Protein AF-A0A3C1BA55-F1 (afdb_monomer_lite)

Foldseek 3Di:
DDPPPPPDDPPPPPVVVVVVVDPNPPPPVVLVVLVVVVVVVPPPCVVCVVVNVVD

pLDDT: mean 70.11, std 11.87, range [48.12, 88.56]

Secondary structure (DSSP, 8-state):
---GGGS-------HHHHHHHS-S-TTHHHHHHHHHHHHHTT--TTTSHHHHH--

Sequence (55 aa):
MTVAQGLQLAKKPHPLAALELIKPITWFPPMWAFGCGVISSGMPLLQNIWLILLG

Structure (mmCIF, N/CA/C/O backbone):
data_AF-A0A3C1BA55-F1
#
_entry.id   AF-A0A3C1BA55-F1
#
loop_
_atom_site.group_PDB
_atom_site.id
_atom_site.type_symbol
_atom_site.label_atom_id
_atom_site.label_alt_id
_atom_site.label_comp_id
_atom_site.label_asym_id
_atom_site.label_entity_id
_atom_site.label_seq_id
_atom_site.pdbx_PDB_ins_code
_atom_site.Cartn_x
_atom_site.Cartn_y
_atom_site.Cartn_z
_atom_site.occupancy
_atom_site.B_iso_or_equiv
_atom_site.auth_seq_id
_atom_site.auth_comp_id
_atom_site.auth_asym_id
_atom_site.auth_atom_id
_atom_site.pdbx_PDB_model_num
ATOM 1 N N . MET A 1 1 ? -17.738 -14.129 -29.166 1.00 48.12 1 MET A N 1
ATOM 2 C CA . MET A 1 1 ? -16.481 -14.777 -28.727 1.00 48.12 1 MET A CA 1
ATOM 3 C C . MET A 1 1 ? -15.390 -14.414 -29.720 1.00 48.12 1 MET A C 1
ATOM 5 O O . MET A 1 1 ? -15.722 -14.408 -30.894 1.00 48.12 1 MET A O 1
ATOM 9 N N . THR A 1 2 ? -14.189 -14.053 -29.233 1.00 49.69 2 THR A N 1
ATOM 10 C CA . THR A 1 2 ? -12.954 -13.675 -29.979 1.00 49.69 2 THR A CA 1
ATOM 11 C C . THR A 1 2 ? -12.487 -12.217 -29.785 1.00 49.69 2 THR A C 1
ATOM 13 O O . THR A 1 2 ? -12.556 -11.399 -30.690 1.00 49.69 2 THR A O 1
ATOM 16 N N . VAL A 1 3 ? -11.964 -11.901 -28.590 1.00 57.12 3 VAL A N 1
ATOM 17 C CA . VAL A 1 3 ? -11.123 -10.701 -28.324 1.00 57.12 3 VAL A CA 1
ATOM 18 C C . VAL A 1 3 ? -9.710 -11.101 -27.837 1.00 57.12 3 VAL A C 1
ATOM 20 O O . VAL A 1 3 ? -8.819 -10.272 -27.718 1.00 57.12 3 VAL A O 1
ATOM 23 N N . ALA A 1 4 ? -9.448 -12.393 -27.599 1.00 54.41 4 ALA A N 1
ATOM 24 C CA . ALA A 1 4 ? -8.272 -12.849 -26.847 1.00 54.41 4 ALA A CA 1
ATOM 25 C C . ALA A 1 4 ? -7.036 -13.250 -27.686 1.00 54.41 4 ALA A C 1
ATOM 27 O O . ALA A 1 4 ? -6.029 -13.662 -27.117 1.00 54.41 4 ALA A O 1
ATOM 28 N N . GLN A 1 5 ? -7.066 -13.147 -29.019 1.00 57.34 5 GLN A N 1
ATOM 29 C CA . GLN A 1 5 ? -5.985 -13.673 -29.878 1.00 57.34 5 GLN A CA 1
ATOM 30 C C . GLN A 1 5 ? -4.860 -12.672 -30.213 1.00 57.34 5 GLN A C 1
ATOM 32 O O . GLN A 1 5 ? -3.871 -13.063 -30.821 1.00 57.34 5 GLN A O 1
ATOM 37 N N . GLY A 1 6 ? -4.948 -11.409 -29.778 1.00 51.81 6 GLY A N 1
ATOM 38 C CA . GLY A 1 6 ? -3.914 -10.388 -30.028 1.00 51.81 6 GLY A CA 1
ATOM 39 C C . GLY A 1 6 ? -2.768 -10.317 -29.003 1.00 51.81 6 GLY A C 1
ATOM 40 O O . GLY A 1 6 ? -1.894 -9.469 -29.140 1.00 51.81 6 GLY A O 1
ATOM 41 N N . LEU A 1 7 ? -2.767 -11.165 -27.968 1.00 58.12 7 LEU A N 1
ATOM 42 C CA . LEU A 1 7 ? -1.865 -11.061 -26.803 1.00 58.12 7 LEU A CA 1
ATOM 43 C C . LEU A 1 7 ? -0.747 -12.123 -26.763 1.00 58.12 7 LEU A C 1
ATOM 45 O O . LEU A 1 7 ? -0.058 -12.249 -25.756 1.00 58.12 7 LEU A O 1
ATOM 49 N N . GLN A 1 8 ? -0.568 -12.912 -27.829 1.00 65.56 8 GLN A N 1
ATOM 50 C CA . GLN A 1 8 ? 0.247 -14.137 -27.806 1.00 65.56 8 GLN A CA 1
ATOM 51 C C . GLN A 1 8 ? 1.357 -14.164 -28.873 1.00 65.56 8 GLN A C 1
ATOM 53 O O . GLN A 1 8 ? 1.432 -15.082 -29.685 1.00 65.56 8 GLN A O 1
ATOM 58 N N . LEU A 1 9 ? 2.283 -13.201 -28.839 1.00 56.34 9 LEU A N 1
ATOM 59 C CA . LEU A 1 9 ? 3.653 -13.486 -29.277 1.00 56.34 9 LEU A CA 1
ATOM 60 C C . LEU A 1 9 ? 4.634 -12.899 -28.269 1.00 56.34 9 LEU A C 1
ATOM 62 O O . LEU A 1 9 ? 4.903 -11.700 -28.231 1.00 56.34 9 LEU A O 1
ATOM 66 N N . ALA A 1 10 ? 5.136 -13.783 -27.415 1.00 61.03 10 ALA A N 1
ATOM 67 C CA . ALA A 1 1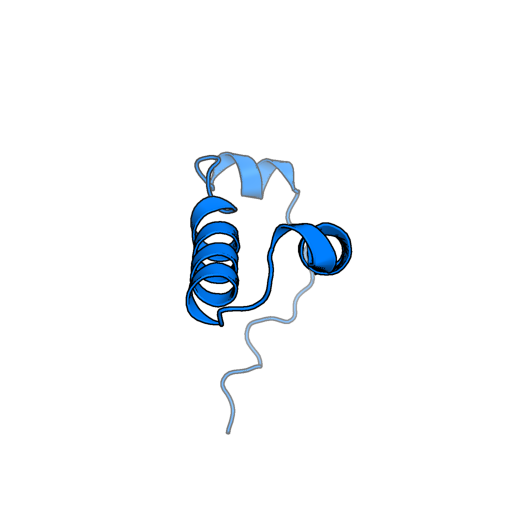0 ? 6.117 -13.517 -26.383 1.00 61.03 10 ALA A CA 1
ATOM 68 C C . ALA A 1 10 ? 7.455 -13.036 -26.978 1.00 61.03 10 ALA A C 1
ATOM 70 O O . ALA A 1 10 ? 8.434 -13.776 -27.032 1.00 61.03 10 ALA A O 1
ATOM 71 N N . LYS A 1 11 ? 7.537 -11.764 -27.370 1.00 55.56 11 LYS A N 1
ATOM 72 C CA . LYS A 1 11 ? 8.798 -11.025 -27.345 1.00 55.56 11 LYS A CA 1
ATOM 73 C C . LYS A 1 11 ? 8.849 -10.385 -25.974 1.00 55.56 11 LYS A C 1
ATOM 75 O O . LYS A 1 11 ? 8.180 -9.383 -25.760 1.00 55.56 11 LYS A O 1
ATOM 80 N N . LYS A 1 12 ? 9.558 -11.015 -25.033 1.00 55.91 12 LYS A N 1
ATOM 81 C CA . LYS A 1 12 ? 9.747 -10.494 -23.670 1.00 55.91 12 LYS A CA 1
ATOM 82 C C . LYS A 1 12 ? 10.157 -9.021 -23.815 1.00 55.91 12 LYS A C 1
ATOM 84 O O . LYS A 1 12 ? 11.254 -8.784 -24.331 1.00 55.91 12 LYS A O 1
ATOM 89 N N . PRO A 1 13 ? 9.288 -8.042 -23.503 1.00 56.88 13 PRO A N 1
ATOM 90 C CA . PRO A 1 13 ? 9.679 -6.656 -23.649 1.00 56.88 13 PRO A CA 1
ATOM 91 C C . PRO A 1 13 ? 10.828 -6.456 -22.672 1.00 56.88 13 PRO A C 1
ATOM 93 O O . PRO A 1 13 ? 10.745 -6.866 -21.515 1.00 56.88 13 PRO A O 1
ATOM 96 N N . HIS A 1 14 ? 11.941 -5.924 -23.168 1.00 56.44 14 HIS A N 1
ATOM 97 C CA . HIS A 1 14 ? 13.068 -5.577 -22.320 1.00 56.44 14 HIS A CA 1
ATOM 98 C C . HIS A 1 14 ? 12.512 -4.691 -21.191 1.00 56.44 14 HIS A C 1
ATOM 100 O O . HIS A 1 14 ? 11.921 -3.655 -21.500 1.00 56.44 14 HIS A O 1
ATOM 106 N N . PRO A 1 15 ? 12.595 -5.097 -19.912 1.00 60.72 15 PRO A N 1
ATOM 107 C CA . PRO A 1 15 ? 11.852 -4.446 -18.828 1.00 60.72 15 PRO A CA 1
ATOM 108 C C . PRO A 1 15 ? 12.196 -2.957 -18.707 1.00 60.72 15 PRO A C 1
ATOM 110 O O . PRO A 1 15 ? 11.340 -2.154 -18.350 1.00 60.72 15 PRO A O 1
ATOM 113 N N . LEU A 1 16 ? 13.411 -2.574 -19.111 1.00 62.59 16 LEU A N 1
ATOM 114 C CA . LEU A 1 16 ? 13.850 -1.182 -19.169 1.00 62.59 16 LEU A CA 1
ATOM 115 C C . LEU A 1 16 ? 13.130 -0.367 -20.258 1.00 62.59 16 LEU A C 1
ATOM 117 O O . LEU A 1 16 ? 12.828 0.791 -20.019 1.00 62.59 16 LEU A O 1
ATOM 121 N N . ALA A 1 17 ? 12.757 -0.969 -21.393 1.00 59.84 17 ALA A N 1
ATOM 122 C CA . ALA A 1 17 ? 12.000 -0.284 -22.448 1.00 59.84 17 ALA A CA 1
ATOM 123 C C . ALA A 1 17 ? 10.533 -0.033 -22.045 1.00 59.84 17 ALA A C 1
ATOM 125 O O . ALA A 1 17 ? 9.926 0.952 -22.460 1.00 59.84 17 ALA A O 1
ATOM 126 N N . ALA A 1 18 ? 9.957 -0.903 -21.206 1.00 61.84 18 ALA A N 1
ATOM 127 C CA . ALA A 1 18 ? 8.654 -0.647 -20.594 1.00 61.84 18 ALA A CA 1
ATOM 128 C C . ALA A 1 18 ? 8.746 0.478 -19.547 1.00 61.84 18 ALA A C 1
ATOM 130 O O . ALA A 1 18 ? 7.869 1.335 -19.506 1.00 61.84 18 ALA A O 1
ATOM 131 N N . LEU A 1 19 ? 9.824 0.513 -18.755 1.00 63.00 19 LEU A N 1
ATOM 132 C CA . LEU A 1 19 ? 10.094 1.557 -17.758 1.00 63.00 19 LEU A CA 1
ATOM 133 C C . LEU A 1 19 ? 10.406 2.931 -18.375 1.00 63.00 19 LEU A C 1
ATOM 135 O O . LEU A 1 19 ? 10.073 3.950 -17.785 1.00 63.00 19 LEU A O 1
ATOM 139 N N . GLU A 1 20 ? 11.026 2.973 -19.556 1.00 65.50 20 GLU A N 1
ATOM 140 C CA . GLU A 1 20 ? 11.298 4.221 -20.283 1.00 65.50 20 GLU A CA 1
ATOM 141 C C . GLU A 1 20 ? 10.025 4.853 -20.866 1.00 65.50 20 GLU A C 1
ATOM 143 O O . GLU A 1 20 ? 9.908 6.078 -20.915 1.00 65.50 20 GLU A O 1
ATOM 148 N N . LEU A 1 21 ? 9.052 4.037 -21.290 1.00 64.12 21 LEU A N 1
ATOM 149 C CA . LEU A 1 21 ? 7.792 4.521 -21.868 1.00 64.12 21 LEU A CA 1
ATOM 150 C C . LEU A 1 21 ? 6.724 4.810 -20.798 1.00 64.12 21 LEU A C 1
ATOM 152 O O . LEU A 1 21 ? 5.862 5.675 -20.977 1.00 64.12 21 LEU A O 1
ATOM 156 N N . ILE A 1 22 ? 6.798 4.106 -19.668 1.00 65.44 22 ILE A N 1
ATOM 157 C CA . ILE A 1 22 ? 5.937 4.278 -18.504 1.00 65.44 22 ILE A CA 1
ATOM 158 C C . ILE A 1 22 ? 6.605 5.273 -17.555 1.00 65.44 22 ILE A C 1
ATOM 160 O O . ILE A 1 22 ? 7.490 4.923 -16.779 1.00 65.44 22 ILE A O 1
ATOM 164 N N . LYS A 1 23 ? 6.143 6.528 -17.566 1.00 57.81 23 LYS A N 1
ATOM 165 C CA . LYS A 1 23 ? 6.464 7.476 -16.487 1.00 57.81 23 LYS A CA 1
ATOM 166 C C . LYS A 1 23 ? 6.191 6.778 -15.133 1.00 57.81 23 LYS A C 1
ATOM 168 O O . LYS A 1 23 ? 5.132 6.167 -15.001 1.00 57.81 23 LYS A O 1
ATOM 173 N N . PRO A 1 24 ? 7.113 6.827 -14.157 1.00 59.81 24 PRO A N 1
ATOM 174 C CA . PRO A 1 24 ? 7.357 5.778 -13.148 1.00 59.81 24 PRO A CA 1
ATOM 175 C C . PRO A 1 24 ? 6.298 5.621 -12.026 1.00 59.81 24 PRO A C 1
ATOM 177 O O . PRO A 1 24 ? 6.653 5.476 -10.860 1.00 59.81 24 PRO A O 1
ATOM 180 N N . ILE A 1 25 ? 4.992 5.655 -12.332 1.00 62.38 25 ILE A N 1
ATOM 181 C CA . ILE A 1 25 ? 3.881 5.614 -11.353 1.00 62.38 25 ILE A CA 1
ATOM 182 C C . ILE A 1 25 ? 2.721 4.690 -11.821 1.00 62.38 25 ILE A C 1
ATOM 184 O O . ILE A 1 25 ? 1.5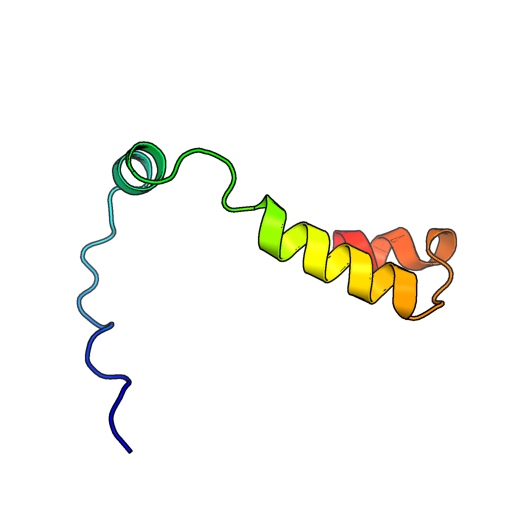42 4.961 -11.615 1.00 62.38 25 ILE A O 1
ATOM 188 N N . THR A 1 26 ? 2.993 3.529 -12.427 1.00 67.56 26 THR A N 1
ATOM 189 C CA . THR A 1 26 ? 1.915 2.551 -12.738 1.00 67.56 26 THR A CA 1
ATOM 190 C C . THR A 1 26 ? 1.397 1.773 -11.533 1.00 67.56 26 THR A C 1
ATOM 192 O O . TH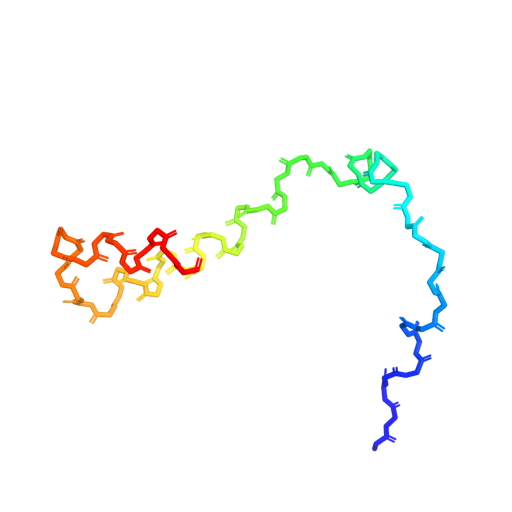R A 1 26 ? 0.360 1.123 -11.628 1.00 67.56 26 THR A O 1
ATOM 195 N N . TRP A 1 27 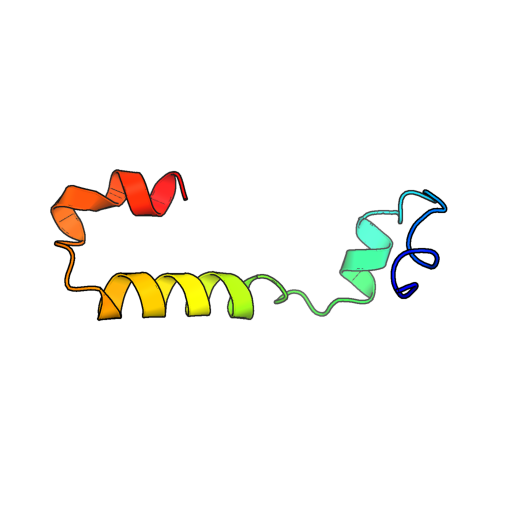? 2.075 1.868 -10.388 1.00 70.88 27 TRP A N 1
ATOM 196 C CA . TRP A 1 27 ? 1.679 1.195 -9.149 1.00 70.88 27 TRP A CA 1
ATOM 197 C C . TRP A 1 27 ? 0.703 1.997 -8.275 1.00 70.88 27 TRP A C 1
ATOM 199 O O . TRP A 1 27 ? 0.059 1.422 -7.403 1.00 70.88 27 TRP A O 1
ATOM 209 N N . PHE A 1 28 ? 0.534 3.303 -8.518 1.00 77.19 28 PHE A N 1
ATOM 210 C CA . PHE A 1 28 ? -0.387 4.137 -7.734 1.00 77.19 28 PHE A CA 1
ATOM 211 C C . PHE A 1 28 ? -1.865 3.766 -7.948 1.00 77.19 28 PHE A C 1
ATOM 213 O O . PHE A 1 28 ? -2.552 3.553 -6.950 1.00 77.19 28 PHE A O 1
ATOM 220 N N . PRO A 1 29 ? -2.369 3.600 -9.192 1.00 79.38 29 PRO A N 1
ATOM 221 C CA . PRO A 1 29 ? -3.768 3.228 -9.405 1.00 79.38 29 PRO A CA 1
ATOM 222 C C . PRO A 1 29 ? -4.182 1.900 -8.742 1.00 79.38 29 PRO A C 1
ATOM 224 O O . PRO A 1 29 ? -5.187 1.900 -8.029 1.00 79.38 29 PRO A O 1
ATOM 227 N N . PRO A 1 30 ? -3.447 0.778 -8.909 1.00 80.06 30 PRO A N 1
ATOM 228 C CA . PRO A 1 30 ? -3.851 -0.491 -8.308 1.00 80.06 30 PRO A CA 1
ATOM 229 C C . PRO A 1 30 ? -3.706 -0.495 -6.781 1.00 80.06 30 PRO A C 1
ATOM 231 O O . PRO A 1 30 ? -4.611 -0.973 -6.097 1.00 80.06 30 PRO A O 1
ATOM 234 N N . MET A 1 31 ? -2.633 0.080 -6.223 1.00 85.44 31 MET A N 1
ATOM 235 C CA . MET A 1 31 ? -2.427 0.059 -4.770 1.00 85.44 31 MET A CA 1
ATOM 236 C C . MET A 1 31 ? -3.430 0.944 -4.022 1.00 85.44 31 MET A C 1
ATOM 238 O O . MET A 1 31 ? -3.899 0.582 -2.943 1.00 85.44 31 MET A O 1
ATOM 242 N N . TRP A 1 32 ? -3.805 2.088 -4.606 1.00 86.38 32 TRP A N 1
ATOM 243 C CA . TRP A 1 32 ? -4.798 2.985 -4.010 1.00 86.38 32 TRP A CA 1
ATOM 244 C C . TRP A 1 32 ? -6.212 2.395 -4.082 1.00 86.38 32 TRP A C 1
ATOM 246 O O . TRP A 1 32 ? -6.952 2.461 -3.103 1.00 86.38 32 TRP A O 1
ATOM 256 N N . ALA A 1 33 ? -6.565 1.738 -5.195 1.00 87.12 33 ALA A N 1
ATOM 257 C CA . ALA A 1 33 ? -7.831 1.014 -5.319 1.00 87.12 33 ALA A CA 1
ATOM 258 C C . ALA A 1 33 ? -7.958 -0.108 -4.272 1.00 87.12 33 ALA A C 1
ATOM 260 O O . ALA A 1 33 ? -9.001 -0.230 -3.626 1.00 87.12 33 ALA A O 1
ATOM 261 N N . PHE A 1 34 ? -6.885 -0.876 -4.054 1.00 85.81 34 PHE A N 1
ATOM 262 C CA . PHE A 1 34 ? -6.832 -1.883 -2.993 1.00 85.81 34 PHE A CA 1
ATOM 263 C C . PHE A 1 34 ? -7.002 -1.252 -1.605 1.00 85.81 34 PHE A C 1
ATOM 265 O O . PHE A 1 34 ? -7.867 -1.675 -0.837 1.00 85.81 34 PHE A O 1
ATOM 272 N N . GLY A 1 35 ? -6.254 -0.182 -1.311 1.00 87.12 35 GLY A N 1
ATOM 273 C CA . GLY A 1 35 ? -6.358 0.553 -0.049 1.00 87.12 35 GLY A CA 1
ATOM 274 C C . GLY A 1 35 ? -7.774 1.062 0.237 1.00 87.12 35 GLY A C 1
ATOM 275 O O . GLY A 1 35 ? -8.291 0.852 1.334 1.00 87.12 35 GLY A O 1
ATOM 276 N N . CYS A 1 36 ? -8.449 1.660 -0.747 1.00 85.94 36 CYS A N 1
ATOM 277 C CA . CYS A 1 36 ? -9.837 2.106 -0.599 1.00 85.94 36 CYS A CA 1
ATOM 278 C C . CYS A 1 36 ? -10.816 0.959 -0.331 1.00 85.94 36 CYS A C 1
ATOM 280 O O . CYS A 1 36 ? -11.728 1.125 0.484 1.00 85.94 36 CYS A O 1
ATOM 282 N N . GLY A 1 37 ? -10.630 -0.195 -0.976 1.00 88.56 37 GLY A N 1
ATOM 283 C CA . GLY A 1 37 ? -11.428 -1.394 -0.713 1.00 88.56 37 GLY A CA 1
ATOM 284 C C . GLY A 1 37 ? -11.244 -1.900 0.718 1.00 88.56 37 GLY A C 1
ATOM 285 O O . GLY A 1 37 ? -12.223 -2.151 1.421 1.00 88.56 37 GLY A O 1
ATOM 286 N N . VAL A 1 38 ? -9.993 -1.957 1.183 1.00 87.19 38 VAL A N 1
ATOM 287 C CA . VAL A 1 38 ? -9.649 -2.358 2.552 1.00 87.19 38 VAL A CA 1
ATOM 288 C C . VAL A 1 38 ? -10.243 -1.388 3.580 1.00 87.19 38 VAL A C 1
ATOM 290 O O . VAL A 1 38 ? -10.910 -1.836 4.511 1.00 87.19 38 VAL A O 1
ATOM 293 N N . ILE A 1 39 ? -10.091 -0.072 3.393 1.00 84.38 39 ILE A N 1
ATOM 294 C CA . ILE A 1 39 ? -10.636 0.948 4.309 1.00 84.38 39 ILE A CA 1
ATOM 295 C C . ILE A 1 39 ? -12.173 0.897 4.352 1.00 84.38 39 ILE A C 1
ATOM 297 O O . ILE A 1 39 ? -12.758 0.963 5.432 1.00 84.38 39 ILE A O 1
ATOM 301 N N . SER A 1 40 ? -12.835 0.732 3.202 1.00 85.31 40 SER A N 1
ATOM 302 C CA . SER A 1 40 ? -14.307 0.711 3.119 1.00 85.31 40 SER A CA 1
ATOM 303 C C . SER A 1 40 ? -14.930 -0.582 3.652 1.00 85.31 40 SER A C 1
ATOM 305 O O . SER A 1 40 ? -16.108 -0.595 3.995 1.00 85.31 40 SER A O 1
ATOM 307 N N . SER A 1 41 ? -14.159 -1.670 3.741 1.00 85.88 41 SER A N 1
ATOM 308 C CA . SER A 1 41 ? -14.645 -2.960 4.249 1.00 85.88 41 SER A CA 1
ATOM 309 C C . SER A 1 41 ? -14.938 -2.970 5.757 1.00 85.88 41 SER A C 1
ATOM 311 O O . SER A 1 41 ? -15.580 -3.897 6.245 1.00 85.88 41 SER A O 1
ATOM 313 N N . GLY A 1 42 ? -14.463 -1.968 6.510 1.00 82.44 42 GLY A N 1
ATOM 314 C CA . GLY A 1 42 ? -14.657 -1.885 7.962 1.00 82.44 42 GLY A CA 1
ATOM 315 C C . GLY A 1 42 ? -13.887 -2.936 8.776 1.00 82.44 42 GLY A C 1
ATOM 316 O O . GLY A 1 42 ? -14.103 -3.049 9.982 1.00 82.44 42 GLY A O 1
ATOM 317 N N . MET A 1 43 ? -12.985 -3.705 8.151 1.00 78.38 43 MET A N 1
ATOM 318 C CA . MET A 1 43 ? -12.134 -4.679 8.841 1.00 78.38 43 MET A CA 1
ATOM 319 C C . MET A 1 43 ? -11.123 -3.971 9.765 1.00 78.38 43 MET A C 1
ATOM 321 O O . MET A 1 43 ? -10.501 -2.991 9.343 1.00 78.38 43 MET A O 1
ATOM 325 N N . PRO A 1 44 ? -10.881 -4.462 11.000 1.00 78.69 44 PRO A N 1
ATOM 326 C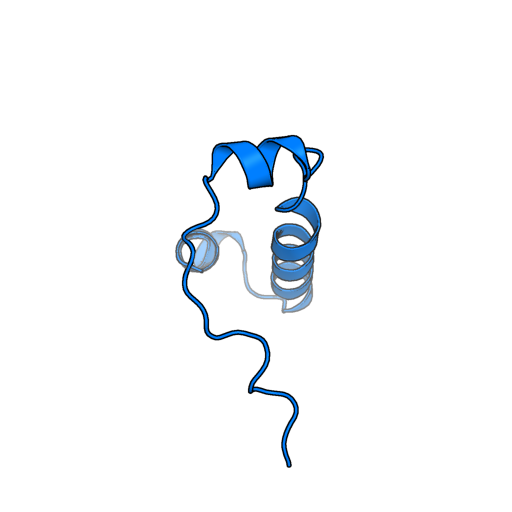 CA . PRO A 1 44 ? -9.848 -3.915 11.876 1.00 78.69 44 PRO A CA 1
ATOM 327 C C . PRO A 1 44 ? -8.458 -4.026 11.233 1.00 78.69 44 PRO A C 1
ATOM 329 O O . PRO A 1 44 ? -7.836 -5.090 11.222 1.00 78.69 44 PRO A O 1
ATOM 332 N N . LEU A 1 45 ? -7.964 -2.897 10.717 1.00 75.88 45 LEU A N 1
ATOM 333 C CA . LEU A 1 45 ? -6.706 -2.781 9.968 1.00 75.88 45 LEU A CA 1
ATOM 334 C C . LEU A 1 45 ? -5.502 -3.260 10.787 1.00 75.88 45 LEU A C 1
ATOM 336 O O . LEU A 1 45 ? -4.653 -3.982 10.280 1.00 75.88 45 LEU A O 1
ATOM 340 N N . LEU A 1 46 ? -5.462 -2.915 12.078 1.00 74.50 46 LEU A N 1
ATOM 341 C CA . LEU A 1 46 ? -4.345 -3.240 12.969 1.00 74.50 46 LEU A CA 1
ATOM 342 C C . LEU A 1 46 ? -4.192 -4.747 13.227 1.00 74.50 46 LEU A C 1
ATOM 344 O O . LEU A 1 46 ? -3.081 -5.233 13.406 1.00 74.50 46 LEU A O 1
ATOM 348 N N . GLN A 1 47 ? -5.304 -5.483 13.250 1.00 76.88 47 GLN A N 1
ATOM 349 C CA . GLN A 1 47 ? -5.317 -6.933 13.480 1.00 76.88 47 GLN A CA 1
ATOM 350 C C . GLN A 1 47 ? -5.044 -7.713 12.189 1.00 76.88 47 GLN A C 1
ATOM 352 O O . GLN A 1 47 ? -4.518 -8.820 12.235 1.00 76.88 47 GLN A O 1
ATOM 357 N N . ASN A 1 48 ? -5.368 -7.121 11.038 1.00 78.56 48 ASN A N 1
ATOM 358 C CA . ASN A 1 48 ? -5.313 -7.768 9.729 1.00 78.56 48 ASN A CA 1
ATOM 359 C C . ASN A 1 48 ? -4.203 -7.209 8.825 1.00 78.56 48 ASN A C 1
ATOM 361 O O . ASN A 1 48 ? -4.190 -7.490 7.630 1.00 78.56 48 ASN A O 1
ATOM 365 N N . ILE A 1 49 ? -3.244 -6.457 9.378 1.00 80.12 49 ILE A N 1
ATOM 366 C CA . ILE A 1 49 ? -2.087 -5.908 8.647 1.00 80.12 49 ILE A CA 1
ATOM 367 C C . ILE A 1 49 ? -1.328 -6.993 7.874 1.00 80.12 49 ILE A C 1
ATOM 369 O O . ILE A 1 49 ? -0.840 -6.742 6.777 1.00 80.12 49 ILE A O 1
ATOM 373 N N . TRP A 1 50 ? -1.293 -8.216 8.404 1.00 76.06 50 TRP A N 1
ATOM 374 C CA . TRP A 1 50 ? -0.691 -9.364 7.732 1.00 76.06 50 TRP A CA 1
ATOM 375 C C . TRP A 1 50 ? -1.405 -9.733 6.421 1.00 76.06 50 TRP A C 1
ATOM 377 O O . TRP A 1 50 ? -0.749 -10.036 5.432 1.00 76.06 50 TRP A O 1
ATOM 387 N N . LEU A 1 51 ? -2.739 -9.640 6.381 1.00 75.69 51 LEU A N 1
ATOM 388 C CA . LEU A 1 51 ? -3.543 -9.895 5.178 1.00 75.69 51 LEU A CA 1
ATOM 389 C C . LEU A 1 51 ? -3.391 -8.779 4.134 1.00 75.69 51 LEU A C 1
ATOM 391 O O . LEU A 1 51 ? -3.465 -9.049 2.944 1.00 75.69 51 LEU A O 1
ATOM 395 N N . ILE A 1 52 ? -3.145 -7.541 4.571 1.00 78.06 52 ILE A N 1
ATOM 396 C CA . ILE A 1 52 ? -2.864 -6.396 3.688 1.00 78.06 52 ILE A CA 1
ATOM 397 C C . ILE A 1 52 ? -1.473 -6.537 3.046 1.00 78.06 52 ILE A C 1
ATOM 399 O O . ILE A 1 52 ? -1.286 -6.127 1.906 1.00 78.06 52 ILE A O 1
ATOM 403 N N . LEU A 1 53 ? -0.505 -7.114 3.769 1.00 75.25 53 LEU A N 1
ATOM 404 C CA . LEU A 1 53 ? 0.874 -7.301 3.304 1.00 75.25 53 LEU A CA 1
ATOM 405 C C . LEU A 1 53 ? 1.058 -8.548 2.416 1.00 75.25 53 LEU A C 1
ATOM 407 O O . LEU A 1 53 ? 1.965 -8.574 1.590 1.00 75.25 53 LEU A O 1
ATOM 411 N N . LEU A 1 54 ? 0.233 -9.581 2.620 1.00 73.62 54 LEU A N 1
ATOM 412 C CA . LEU A 1 54 ? 0.217 -10.820 1.828 1.00 73.62 54 LEU A CA 1
ATOM 413 C C . LEU A 1 54 ? -0.708 -10.771 0.600 1.00 73.62 54 LEU A C 1
ATOM 415 O O . LEU A 1 54 ? -0.732 -11.745 -0.154 1.00 73.62 54 LE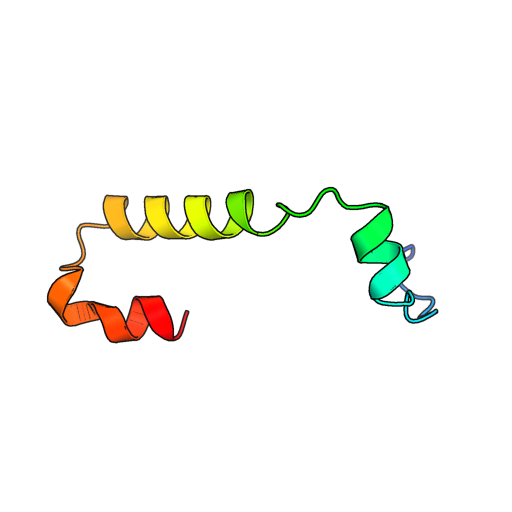U A O 1
ATOM 419 N N . GLY A 1 55 ? -1.491 -9.696 0.455 1.00 60.34 55 GLY A N 1
ATOM 420 C CA . GLY A 1 55 ? -2.400 -9.467 -0.671 1.00 60.34 55 GLY A CA 1
ATOM 421 C C . GLY A 1 55 ? -1.688 -9.335 -2.009 1.00 60.34 55 GLY A C 1
ATOM 422 O O . GLY A 1 55 ? -0.624 -8.680 -2.054 1.00 60.34 55 GLY A O 1
#

Radius of gyration: 17.35 Å; chains: 1; bounding box: 30×22×44 Å